Protein AF-A0A6A1XLU3-F1 (afdb_monomer)

InterPro domains:
  IPR007318 Phospholipid methyltransferase [PF04191] (96-173)

pLDDT: mean 79.13, std 12.46, range [33.28, 94.56]

Solvent-accessible surface area (backbone atoms only — not comparable to full-atom values): 9823 Å² total; per-residue (Å²): 135,82,89,57,40,60,67,51,53,52,52,49,52,52,54,32,55,57,35,47,54,55,21,50,49,19,50,56,52,40,52,54,46,52,80,76,38,98,59,80,43,51,70,82,29,70,40,52,55,36,37,54,40,46,53,57,29,56,52,50,59,65,48,52,37,76,49,70,55,62,56,53,81,83,18,83,50,54,79,65,78,53,82,85,48,73,89,77,40,64,68,60,50,51,53,50,51,50,52,51,49,49,46,45,60,58,54,43,46,55,51,48,52,59,49,43,76,26,25,64,70,22,63,96,57,52,80,53,86,77,60,64,75,63,39,61,79,36,93,53,49,64,60,54,49,52,52,52,52,46,53,48,47,23,50,61,57,15,15,47,59,48,52,71,48,42,61,56,56,52,55,64,74,73,111

Radius of gyration: 18.84 Å; Cα contacts (8 Å, |Δi|>4): 160; chains: 1; bounding box: 48×30×50 Å

Structure (mmCIF, N/CA/C/O backbone):
data_AF-A0A6A1XLU3-F1
#
_entry.id   AF-A0A6A1XLU3-F1
#
loop_
_atom_site.group_PDB
_atom_site.id
_atom_site.type_symbol
_atom_site.label_atom_id
_atom_site.label_alt_id
_atom_site.label_comp_id
_atom_site.label_asym_id
_atom_site.label_entity_id
_atom_site.label_seq_id
_atom_site.pdbx_PDB_ins_code
_atom_site.Cartn_x
_atom_site.Cartn_y
_atom_site.Cartn_z
_atom_site.occupancy
_atom_site.B_iso_or_equiv
_atom_site.auth_seq_id
_atom_site.auth_comp_id
_atom_site.auth_asym_id
_atom_site.auth_atom_id
_atom_site.pdbx_PDB_model_num
ATOM 1 N N . MET A 1 1 ? -3.227 9.155 29.578 1.00 33.28 1 MET A N 1
ATOM 2 C CA . MET A 1 1 ? -3.894 8.800 28.304 1.00 33.28 1 MET A CA 1
ATOM 3 C C . MET A 1 1 ? -3.716 9.959 27.344 1.00 33.28 1 MET A C 1
ATOM 5 O O . MET A 1 1 ? -4.356 10.982 27.543 1.00 33.28 1 MET A O 1
ATOM 9 N N . ILE A 1 2 ? -2.804 9.865 26.376 1.00 35.34 2 ILE A N 1
ATOM 10 C CA . ILE A 1 2 ? -2.606 10.977 25.444 1.00 35.34 2 ILE A CA 1
ATOM 11 C C . ILE A 1 2 ? -3.577 10.820 24.267 1.00 35.34 2 ILE A C 1
ATOM 13 O O . ILE A 1 2 ? -3.640 9.770 23.627 1.00 35.34 2 ILE A O 1
ATOM 17 N N . TYR A 1 3 ? -4.359 11.872 24.031 1.00 45.34 3 TYR A N 1
ATOM 18 C CA . TYR A 1 3 ? -5.410 12.037 23.021 1.00 45.34 3 TYR A CA 1
ATOM 19 C C . TYR A 1 3 ? -4.852 12.123 21.580 1.00 45.34 3 TYR A C 1
ATOM 21 O O . TYR A 1 3 ? -5.112 13.065 20.839 1.00 45.34 3 TYR A O 1
ATOM 29 N N . PHE A 1 4 ? -4.040 11.155 21.158 1.00 54.12 4 PHE A N 1
ATOM 30 C CA . PHE A 1 4 ? -3.212 11.266 19.947 1.00 54.12 4 PHE A CA 1
ATOM 31 C C . PHE A 1 4 ? -3.888 10.910 18.605 1.00 54.12 4 PHE A C 1
ATOM 33 O O . PHE A 1 4 ? -3.191 10.709 17.612 1.00 54.12 4 PHE A O 1
ATOM 40 N N . SER A 1 5 ? -5.214 10.810 18.503 1.00 72.69 5 SER A N 1
ATOM 41 C CA . SER A 1 5 ? -5.804 10.036 17.396 1.00 72.69 5 SER A CA 1
ATOM 42 C C . SER A 1 5 ? -5.813 10.699 16.012 1.00 72.69 5 SER A C 1
ATOM 44 O O . SER A 1 5 ? -5.764 9.976 15.022 1.00 72.69 5 SER A O 1
ATOM 46 N N . TRP A 1 6 ? -5.893 12.031 15.899 1.00 85.12 6 TRP A N 1
ATOM 47 C CA . TRP A 1 6 ? -5.981 12.721 14.594 1.00 85.12 6 TRP A CA 1
ATOM 48 C C . TRP A 1 6 ? -4.643 13.316 14.147 1.00 85.12 6 TRP A C 1
ATOM 50 O O . TRP A 1 6 ? -4.192 13.068 13.031 1.00 85.12 6 TRP A O 1
ATOM 60 N N . ALA A 1 7 ? -3.957 14.029 15.047 1.00 89.06 7 ALA A N 1
ATOM 61 C CA . ALA A 1 7 ? -2.664 14.647 14.754 1.00 89.06 7 ALA A CA 1
ATOM 62 C C . ALA A 1 7 ? -1.615 13.613 14.314 1.00 89.06 7 ALA A C 1
ATOM 64 O O . ALA A 1 7 ? -0.916 13.829 13.330 1.00 89.06 7 ALA A O 1
ATOM 65 N N . THR A 1 8 ? -1.560 12.452 14.976 1.00 88.44 8 THR A N 1
ATOM 66 C CA . THR A 1 8 ? -0.633 11.368 14.607 1.00 88.44 8 THR A CA 1
ATOM 67 C C . THR A 1 8 ? -0.911 10.834 13.206 1.00 88.44 8 THR A C 1
ATOM 69 O O . THR A 1 8 ? 0.021 10.615 12.442 1.00 88.44 8 THR A O 1
ATOM 72 N N . GLN A 1 9 ? -2.184 10.664 12.840 1.00 90.69 9 GLN A N 1
ATOM 73 C CA . GLN A 1 9 ? -2.571 10.176 11.513 1.00 90.69 9 GLN A CA 1
ATOM 74 C C . GLN A 1 9 ? -2.146 11.165 10.421 1.00 90.69 9 GLN A C 1
ATOM 76 O O . GLN A 1 9 ? -1.584 10.758 9.409 1.00 90.69 9 GLN A O 1
ATOM 81 N N . ILE A 1 10 ? -2.339 12.467 10.659 1.00 92.00 10 ILE A N 1
ATOM 82 C CA . ILE A 1 10 ? -1.883 13.521 9.744 1.00 92.00 10 ILE A CA 1
ATOM 83 C C . ILE A 1 10 ? -0.358 13.518 9.624 1.00 92.00 10 ILE A C 1
ATOM 85 O O . ILE A 1 10 ? 0.161 13.547 8.512 1.00 92.00 10 ILE A O 1
ATOM 89 N N . ILE A 1 11 ? 0.366 13.458 10.745 1.00 92.06 11 ILE A N 1
ATOM 90 C CA . ILE A 1 11 ? 1.835 13.435 10.744 1.00 92.06 11 ILE A CA 1
ATOM 91 C C . ILE A 1 11 ? 2.345 12.234 9.942 1.00 92.06 11 ILE A C 1
ATOM 93 O O . ILE A 1 11 ? 3.219 12.398 9.094 1.00 92.06 11 ILE A O 1
ATOM 97 N N . LEU A 1 12 ? 1.775 11.044 10.145 1.00 91.62 12 LEU A N 1
ATOM 98 C CA . LEU A 1 12 ? 2.155 9.847 9.393 1.00 91.62 12 LEU A CA 1
ATOM 99 C C . LEU A 1 12 ? 1.817 9.962 7.905 1.00 91.62 12 LEU A C 1
ATOM 101 O O . LEU A 1 12 ? 2.639 9.579 7.076 1.00 91.62 12 LEU A O 1
ATOM 105 N N . ALA A 1 13 ? 0.670 10.547 7.553 1.00 91.38 13 ALA A N 1
ATOM 106 C CA . ALA A 1 13 ? 0.326 10.818 6.161 1.00 91.38 13 ALA A CA 1
ATOM 107 C C . ALA A 1 13 ? 1.333 11.785 5.509 1.00 91.38 13 ALA A C 1
ATOM 109 O O . ALA A 1 13 ? 1.809 11.509 4.408 1.00 91.38 13 ALA A O 1
ATOM 110 N N . ILE A 1 14 ? 1.736 12.857 6.203 1.00 91.62 14 ILE A N 1
ATOM 111 C CA . ILE A 1 14 ? 2.767 13.798 5.731 1.00 91.62 14 ILE A CA 1
ATOM 112 C C . ILE A 1 14 ? 4.112 13.086 5.561 1.00 91.62 14 ILE A C 1
ATOM 114 O O . ILE A 1 14 ? 4.743 13.225 4.517 1.00 91.62 14 ILE A O 1
ATOM 118 N N . ILE A 1 15 ? 4.541 12.289 6.544 1.00 90.50 15 ILE A N 1
ATOM 119 C CA . ILE A 1 15 ? 5.786 11.512 6.450 1.00 90.50 15 ILE A CA 1
ATOM 120 C C . ILE A 1 15 ? 5.722 10.556 5.253 1.00 90.50 15 ILE A C 1
ATOM 122 O O . ILE A 1 15 ? 6.682 10.477 4.488 1.00 90.50 15 ILE A O 1
ATOM 126 N N . SER A 1 16 ? 4.591 9.876 5.040 1.00 89.69 16 SER A N 1
ATOM 12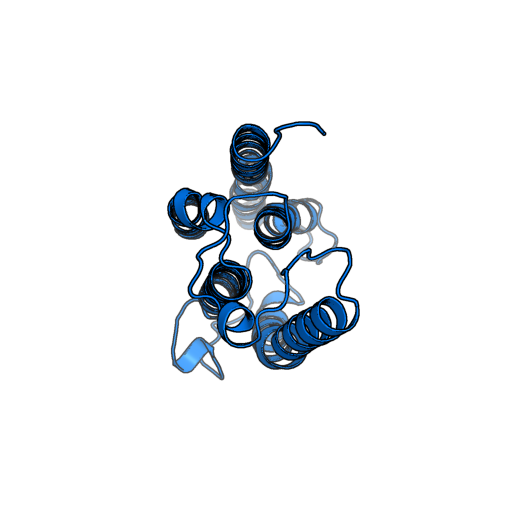7 C CA . SER A 1 16 ? 4.402 8.996 3.881 1.00 89.69 16 SER A CA 1
ATOM 128 C C . SER A 1 16 ? 4.504 9.760 2.559 1.00 89.69 16 SER A C 1
ATOM 130 O O . SER A 1 16 ? 5.123 9.277 1.617 1.00 89.69 16 SER A O 1
ATOM 132 N N . PHE A 1 17 ? 3.982 10.987 2.505 1.00 88.38 17 PHE A N 1
ATOM 133 C CA . PHE A 1 17 ? 4.082 11.840 1.328 1.00 88.38 17 PHE A CA 1
ATOM 134 C C . PHE A 1 17 ? 5.526 12.292 1.078 1.00 88.38 17 PHE A C 1
ATOM 136 O O . PHE A 1 17 ? 5.986 12.281 -0.059 1.00 88.38 17 PHE A O 1
ATOM 143 N N . LEU A 1 18 ? 6.286 12.627 2.125 1.00 89.50 18 LEU A N 1
ATOM 144 C CA . LEU A 1 18 ? 7.695 13.017 1.993 1.00 89.50 18 LEU A CA 1
ATOM 145 C C . LEU A 1 18 ? 8.565 11.893 1.409 1.00 89.50 18 LEU A C 1
ATOM 147 O O . LEU A 1 18 ? 9.527 12.179 0.695 1.00 89.50 18 LEU A O 1
ATOM 151 N N . TRP A 1 19 ? 8.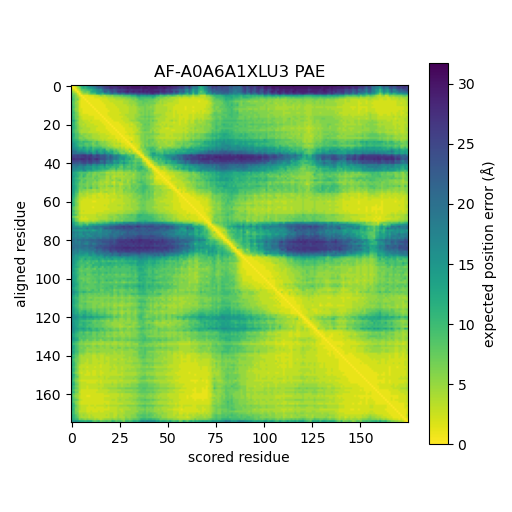203 10.625 1.631 1.00 87.62 19 TRP A N 1
ATOM 152 C CA . TRP A 1 19 ? 8.876 9.475 1.018 1.00 87.62 19 TRP A CA 1
ATOM 153 C C . TRP A 1 19 ? 8.701 9.380 -0.509 1.00 87.62 19 TRP A C 1
ATOM 155 O O . TRP A 1 19 ? 9.491 8.689 -1.160 1.00 87.62 19 TRP A O 1
ATOM 165 N N . LEU A 1 20 ? 7.768 10.131 -1.115 1.00 85.12 20 LEU A N 1
ATOM 166 C CA . LEU A 1 20 ? 7.694 10.275 -2.575 1.00 85.12 20 LEU A CA 1
ATOM 167 C C . LEU A 1 20 ? 8.903 11.012 -3.157 1.00 85.12 20 LEU A C 1
ATOM 169 O O . LEU A 1 20 ? 9.266 10.766 -4.304 1.00 85.12 20 LEU A O 1
ATOM 173 N N . ILE A 1 21 ? 9.546 11.898 -2.390 1.00 86.69 21 ILE A N 1
ATOM 174 C CA . ILE A 1 21 ? 10.695 12.683 -2.861 1.00 86.69 21 ILE A CA 1
ATOM 175 C C . ILE A 1 21 ? 11.869 11.765 -3.245 1.00 86.69 21 ILE A C 1
ATOM 177 O O . ILE A 1 21 ? 12.282 11.801 -4.410 1.00 86.69 21 ILE A O 1
ATOM 181 N N . PRO A 1 22 ? 12.414 10.919 -2.343 1.00 85.12 22 PRO A N 1
ATOM 182 C CA . PRO A 1 22 ? 13.496 10.009 -2.707 1.00 85.12 22 PRO A CA 1
ATOM 183 C C . PRO A 1 22 ? 13.069 8.996 -3.776 1.00 85.12 22 PRO A C 1
ATOM 185 O O . PRO A 1 22 ? 13.868 8.715 -4.668 1.00 85.12 22 PRO A O 1
ATOM 188 N N . TYR A 1 23 ? 11.814 8.531 -3.755 1.00 84.38 23 TYR A N 1
ATOM 189 C CA . TYR A 1 23 ? 11.261 7.633 -4.773 1.00 84.38 23 TYR A CA 1
ATOM 190 C C . TYR A 1 23 ? 11.288 8.263 -6.178 1.00 84.38 23 TYR A C 1
ATOM 192 O O . TYR A 1 23 ? 11.844 7.694 -7.121 1.00 84.38 23 TYR A O 1
ATOM 200 N N . TYR A 1 24 ? 10.762 9.482 -6.317 1.00 84.88 24 TYR A N 1
ATOM 201 C CA . TYR A 1 24 ? 10.710 10.196 -7.592 1.00 84.88 24 TYR A CA 1
ATOM 202 C C . TYR A 1 24 ? 12.107 10.575 -8.095 1.00 84.88 24 TYR A C 1
ATOM 204 O O . TYR A 1 24 ? 12.404 10.441 -9.286 1.00 84.88 24 TYR A O 1
ATOM 212 N N . ILE A 1 25 ? 12.995 11.010 -7.192 1.00 84.50 25 ILE A N 1
ATOM 213 C CA . ILE A 1 25 ? 14.398 11.282 -7.527 1.00 84.50 25 ILE A CA 1
ATOM 214 C C . ILE A 1 25 ? 15.069 10.007 -8.044 1.00 84.50 25 ILE A C 1
ATOM 216 O O . ILE A 1 25 ? 15.723 10.052 -9.089 1.00 84.50 25 ILE A O 1
ATOM 220 N N . ALA A 1 26 ? 14.887 8.875 -7.358 1.00 82.00 26 ALA A N 1
ATOM 221 C CA . ALA A 1 26 ? 15.453 7.593 -7.759 1.00 82.00 26 ALA A CA 1
ATOM 222 C C . ALA A 1 26 ? 14.982 7.182 -9.157 1.00 82.00 26 ALA A C 1
ATOM 224 O O . ALA A 1 26 ? 15.812 6.852 -10.006 1.00 82.00 26 ALA A O 1
ATOM 225 N N . PHE A 1 27 ? 13.679 7.293 -9.427 1.00 80.31 27 PHE A N 1
ATOM 226 C CA . PHE A 1 27 ? 13.104 6.968 -10.728 1.00 80.31 27 PHE A CA 1
ATOM 227 C C . PHE A 1 27 ? 13.626 7.891 -11.839 1.00 80.31 27 PHE A C 1
ATOM 229 O O . PHE A 1 27 ? 14.154 7.424 -12.849 1.00 80.31 27 PHE A O 1
ATOM 236 N N . LYS A 1 28 ? 13.551 9.215 -11.652 1.00 83.00 28 LYS A N 1
ATOM 237 C CA . LYS A 1 28 ? 13.917 10.196 -12.687 1.00 83.00 28 LYS A CA 1
ATOM 238 C C . LYS A 1 28 ? 15.416 10.218 -12.977 1.00 83.00 28 LYS A C 1
ATOM 240 O O . LYS A 1 28 ? 15.820 10.265 -14.140 1.00 83.00 28 LYS A O 1
ATOM 245 N N . VAL A 1 29 ? 16.248 10.205 -11.934 1.00 80.19 29 VAL A N 1
ATOM 246 C CA . VAL A 1 29 ? 17.710 10.226 -12.080 1.00 80.19 29 VAL A CA 1
ATOM 247 C C . VAL A 1 29 ? 18.221 8.866 -12.542 1.00 80.19 29 VAL A C 1
ATOM 249 O O . VAL A 1 29 ? 19.075 8.827 -13.428 1.00 80.19 29 VAL A O 1
ATOM 252 N N . GLY A 1 30 ? 17.678 7.772 -12.001 1.00 74.56 30 GLY A N 1
ATOM 253 C CA . GLY A 1 30 ? 18.007 6.412 -12.421 1.00 74.56 30 GLY A CA 1
ATOM 254 C C . GLY A 1 30 ? 17.729 6.193 -13.908 1.00 74.56 30 GLY A C 1
ATOM 255 O O . GLY A 1 30 ? 18.627 5.781 -14.637 1.00 74.56 30 GLY A O 1
ATOM 256 N N . ASN A 1 31 ? 16.542 6.582 -14.383 1.00 74.19 31 ASN A N 1
ATOM 257 C CA . ASN A 1 31 ? 16.149 6.458 -15.790 1.00 74.19 31 ASN A CA 1
ATOM 258 C C . ASN A 1 31 ? 17.022 7.330 -16.726 1.00 74.19 31 ASN A C 1
ATOM 260 O O . ASN A 1 31 ? 17.541 6.856 -17.735 1.00 74.19 31 ASN A O 1
ATOM 264 N N . ARG A 1 32 ? 17.301 8.595 -16.364 1.00 75.88 32 ARG A N 1
ATOM 265 C CA . ARG A 1 32 ? 18.202 9.459 -17.161 1.00 75.88 32 ARG A CA 1
ATOM 266 C C . ARG A 1 32 ? 19.637 8.935 -17.229 1.00 75.88 32 ARG A C 1
ATOM 268 O O . ARG A 1 32 ? 20.268 9.004 -18.284 1.00 75.88 32 ARG A O 1
ATOM 275 N N . LYS A 1 33 ? 20.183 8.455 -16.108 1.00 69.69 33 LYS A N 1
ATOM 276 C CA . LYS A 1 33 ? 21.541 7.892 -16.079 1.00 69.69 33 LYS A CA 1
ATOM 277 C C . LYS A 1 33 ? 21.630 6.584 -16.853 1.00 69.69 33 LYS A C 1
ATOM 279 O O . LYS A 1 33 ? 22.635 6.382 -17.519 1.00 69.69 33 LYS A O 1
ATOM 284 N N . TYR A 1 34 ? 20.583 5.763 -16.824 1.00 66.06 34 TYR A N 1
ATOM 285 C CA . TYR A 1 34 ? 20.492 4.569 -17.660 1.00 66.06 34 TYR A CA 1
ATOM 286 C C . TYR A 1 34 ? 20.540 4.905 -19.157 1.00 66.06 34 TYR A C 1
ATOM 288 O O . TYR A 1 34 ? 21.326 4.320 -19.893 1.00 66.06 34 TYR A O 1
ATOM 296 N N . MET A 1 35 ? 19.757 5.891 -19.608 1.00 62.47 35 MET A N 1
ATOM 297 C CA . MET A 1 35 ? 19.727 6.286 -21.025 1.00 62.47 35 MET A CA 1
ATOM 298 C C . MET A 1 35 ? 21.038 6.918 -21.521 1.00 62.47 35 MET A C 1
ATOM 300 O O . MET A 1 35 ? 21.270 6.974 -22.723 1.00 62.47 35 MET A O 1
ATOM 304 N N . SER A 1 36 ? 21.885 7.424 -20.619 1.00 63.72 36 SER A N 1
ATOM 305 C CA . SER A 1 36 ? 23.103 8.169 -20.978 1.00 63.72 36 SER A CA 1
ATOM 306 C C . SER A 1 36 ? 24.406 7.410 -20.740 1.00 63.72 36 SER A C 1
ATOM 308 O O . SER A 1 36 ? 25.431 7.782 -21.310 1.00 63.72 36 SER A O 1
ATOM 310 N N . LYS A 1 37 ? 24.406 6.373 -19.896 1.00 56.19 37 LYS A N 1
ATOM 311 C CA . LYS A 1 37 ? 25.587 5.567 -19.570 1.00 56.19 37 LYS A CA 1
ATOM 312 C C . LYS A 1 37 ? 25.177 4.108 -19.394 1.00 56.19 37 LYS A C 1
ATOM 314 O O . LYS A 1 37 ? 24.150 3.828 -18.785 1.00 56.19 37 LYS A O 1
ATOM 319 N N . THR A 1 38 ? 26.027 3.188 -19.846 1.00 56.69 38 THR A N 1
ATOM 320 C CA . THR A 1 38 ? 26.010 1.756 -19.503 1.00 56.69 38 THR A CA 1
ATOM 321 C C . THR A 1 38 ? 26.251 1.576 -18.000 1.00 56.69 38 THR A C 1
ATOM 323 O O . THR A 1 38 ? 27.332 1.196 -17.558 1.00 56.69 38 THR A O 1
ATOM 326 N N . LEU A 1 39 ? 25.268 1.946 -17.180 1.00 57.97 39 LEU A N 1
ATOM 327 C CA . LEU A 1 39 ? 25.316 1.758 -15.737 1.00 57.97 39 LEU A CA 1
ATOM 328 C C . LEU A 1 39 ? 24.960 0.312 -15.388 1.00 57.97 39 LEU A C 1
ATOM 330 O O . LEU A 1 39 ? 24.120 -0.301 -16.046 1.00 57.97 39 LEU A O 1
ATOM 334 N N . ASP A 1 40 ? 25.571 -0.188 -14.314 1.00 58.00 40 ASP A N 1
ATOM 335 C CA . ASP A 1 40 ? 25.249 -1.482 -13.718 1.00 58.00 40 ASP A CA 1
ATOM 336 C C . ASP A 1 40 ? 23.746 -1.572 -13.400 1.00 58.00 40 ASP A C 1
ATOM 338 O O . ASP A 1 40 ? 23.173 -0.741 -12.684 1.00 58.00 40 ASP A O 1
ATOM 342 N N . LEU A 1 41 ? 23.116 -2.579 -14.000 1.00 58.19 41 LEU A N 1
ATOM 343 C CA . LEU A 1 41 ? 21.689 -2.879 -13.931 1.00 58.19 41 LEU A CA 1
ATOM 344 C C . LEU A 1 41 ? 21.338 -3.761 -12.729 1.00 58.19 41 LEU A C 1
ATOM 346 O O . LEU A 1 41 ? 20.165 -4.093 -12.541 1.00 58.19 41 LEU A O 1
ATOM 350 N N . SER A 1 42 ? 22.337 -4.116 -11.914 1.00 62.25 42 SER A N 1
ATOM 351 C CA . SER A 1 42 ? 22.149 -4.954 -10.741 1.00 62.25 42 SER A CA 1
ATOM 352 C C . SER A 1 42 ? 21.140 -4.359 -9.755 1.00 62.25 42 SER A C 1
ATOM 354 O O . SER A 1 42 ? 21.028 -3.144 -9.554 1.00 62.25 42 SER A O 1
ATOM 356 N N . CYS A 1 43 ? 20.428 -5.248 -9.062 1.00 62.19 43 CYS A N 1
ATOM 357 C CA . CYS A 1 43 ? 19.533 -4.891 -7.961 1.00 62.19 43 CYS A CA 1
ATOM 358 C C . CYS A 1 43 ? 20.234 -4.111 -6.833 1.00 62.19 43 CYS A C 1
ATOM 360 O O . CYS A 1 43 ? 19.565 -3.439 -6.052 1.00 62.19 43 CYS A O 1
ATOM 362 N N . ASN A 1 44 ? 21.569 -4.172 -6.770 1.00 68.12 44 ASN A N 1
ATOM 363 C CA . ASN A 1 44 ? 22.396 -3.507 -5.765 1.00 68.12 44 ASN A CA 1
ATOM 364 C C . ASN A 1 44 ? 22.774 -2.066 -6.148 1.00 68.12 44 ASN A C 1
ATOM 366 O O . ASN A 1 44 ? 23.440 -1.373 -5.377 1.00 68.12 44 ASN A O 1
ATOM 370 N N . ASN A 1 45 ? 22.352 -1.587 -7.321 1.00 74.94 45 ASN A N 1
ATOM 371 C CA . ASN A 1 45 ? 22.533 -0.197 -7.710 1.00 74.94 45 ASN A CA 1
ATOM 372 C C . ASN A 1 45 ? 21.836 0.739 -6.702 1.00 74.94 45 ASN A C 1
ATOM 374 O O . ASN A 1 45 ? 20.680 0.536 -6.328 1.00 74.94 45 ASN A O 1
ATOM 378 N N . ARG A 1 46 ? 22.527 1.814 -6.301 1.00 76.00 46 ARG A N 1
ATOM 379 C CA . ARG A 1 46 ? 22.018 2.827 -5.361 1.00 76.00 46 ARG A CA 1
ATOM 380 C C . ARG A 1 46 ? 20.652 3.389 -5.765 1.00 76.00 46 ARG A C 1
ATOM 382 O O . ARG A 1 46 ? 19.832 3.637 -4.892 1.00 76.00 46 ARG A O 1
ATOM 389 N N . TYR A 1 47 ? 20.384 3.562 -7.060 1.00 72.69 47 TYR A N 1
ATOM 390 C CA . TYR A 1 47 ? 19.084 4.054 -7.533 1.00 72.69 47 TYR A CA 1
ATOM 391 C C . TYR A 1 47 ? 17.967 3.024 -7.350 1.00 72.69 47 TYR A C 1
ATOM 393 O O . TYR A 1 47 ? 16.863 3.394 -6.965 1.00 72.69 47 TYR A O 1
ATOM 401 N N . THR A 1 48 ? 18.261 1.739 -7.551 1.00 72.75 48 THR A N 1
ATOM 402 C CA . THR A 1 48 ? 17.324 0.643 -7.267 1.00 72.75 48 THR A CA 1
ATOM 403 C C . THR A 1 48 ? 17.038 0.549 -5.768 1.00 72.75 48 THR A C 1
ATOM 405 O O . THR A 1 48 ? 15.882 0.464 -5.364 1.00 72.75 48 THR A O 1
ATOM 408 N N . LEU A 1 49 ? 18.070 0.669 -4.927 1.00 74.81 49 LEU A N 1
ATOM 409 C CA . LEU A 1 49 ? 17.910 0.701 -3.470 1.00 74.81 49 LEU A CA 1
ATOM 410 C C . LEU A 1 49 ? 17.070 1.896 -3.002 1.00 74.81 49 LEU A C 1
ATOM 412 O O . LEU A 1 49 ? 16.204 1.742 -2.147 1.00 74.81 49 LEU A O 1
ATOM 416 N N . MET A 1 50 ? 17.281 3.077 -3.589 1.00 75.19 50 MET A N 1
ATOM 417 C CA . MET A 1 50 ? 16.456 4.251 -3.301 1.00 75.19 50 MET A CA 1
ATOM 418 C C . MET A 1 50 ? 15.022 4.099 -3.818 1.00 75.19 50 MET A C 1
ATOM 420 O O . MET A 1 50 ? 14.114 4.604 -3.176 1.00 75.19 50 MET A O 1
ATOM 424 N N . TYR A 1 51 ? 14.780 3.381 -4.919 1.00 75.00 51 TYR A N 1
ATOM 425 C CA . TYR A 1 51 ? 13.416 3.106 -5.387 1.00 75.00 51 TYR A CA 1
ATOM 426 C C . TYR A 1 51 ? 12.615 2.298 -4.357 1.00 75.00 51 TYR A C 1
ATOM 428 O O . TYR A 1 51 ? 11.430 2.564 -4.147 1.00 75.00 51 TYR A O 1
ATOM 436 N N . TYR A 1 52 ? 13.262 1.372 -3.640 1.00 74.88 52 TYR A N 1
ATOM 437 C CA . TYR A 1 52 ? 12.614 0.653 -2.541 1.00 74.88 52 TYR A CA 1
ATOM 438 C C . TYR A 1 52 ? 12.164 1.566 -1.397 1.00 74.88 52 TYR A C 1
ATOM 440 O O . TYR A 1 52 ? 11.352 1.133 -0.584 1.00 74.88 52 TYR A O 1
ATOM 448 N N . SER A 1 53 ? 12.573 2.840 -1.355 1.00 73.94 53 SER A N 1
ATOM 449 C CA . SER A 1 53 ? 12.004 3.787 -0.397 1.00 73.94 53 SER A CA 1
ATOM 450 C C . SER A 1 53 ? 10.495 3.983 -0.577 1.00 73.94 53 SER A C 1
ATOM 452 O O . SER A 1 53 ? 9.809 4.307 0.388 1.00 73.94 53 SER A O 1
ATOM 454 N N . GLY A 1 54 ? 9.959 3.738 -1.780 1.00 75.69 54 GLY A N 1
ATOM 455 C CA . GLY A 1 54 ? 8.516 3.738 -2.034 1.00 75.69 54 GLY A CA 1
ATOM 456 C C . GLY A 1 54 ? 7.755 2.710 -1.186 1.00 75.69 54 GLY A C 1
ATOM 457 O O . GLY A 1 54 ? 6.593 2.925 -0.856 1.00 75.69 54 GLY A O 1
ATOM 458 N N . PHE A 1 55 ? 8.418 1.640 -0.736 1.00 78.31 55 PHE A N 1
ATOM 459 C CA . PHE A 1 55 ? 7.830 0.663 0.183 1.00 78.31 55 PHE A CA 1
ATOM 460 C C . PHE A 1 55 ? 7.495 1.271 1.554 1.00 78.31 55 PHE A C 1
ATOM 462 O O . PHE A 1 55 ? 6.480 0.916 2.153 1.00 78.31 55 PHE A O 1
ATOM 469 N N . PHE A 1 56 ? 8.293 2.235 2.034 1.00 78.25 56 PHE A N 1
ATOM 470 C CA . PHE A 1 56 ? 8.025 2.913 3.307 1.00 78.25 56 PHE A CA 1
ATOM 471 C C . PHE A 1 56 ? 6.745 3.741 3.278 1.00 78.25 56 PHE A C 1
ATOM 473 O O . PHE A 1 56 ? 6.143 3.932 4.330 1.00 78.25 56 PHE A O 1
ATOM 480 N N . ILE A 1 57 ? 6.303 4.186 2.095 1.00 85.62 57 ILE A N 1
ATOM 481 C CA . ILE A 1 57 ? 4.995 4.821 1.937 1.00 85.62 57 ILE A CA 1
ATOM 482 C C . ILE A 1 57 ? 3.935 3.819 2.401 1.00 85.62 57 ILE A C 1
ATOM 484 O O . ILE A 1 57 ? 3.283 4.051 3.410 1.00 85.62 57 ILE A O 1
ATOM 488 N N . SER A 1 58 ? 3.846 2.667 1.735 1.00 86.94 58 SER A N 1
ATOM 489 C CA . SER A 1 58 ? 2.858 1.615 2.007 1.00 86.94 58 SER A CA 1
ATOM 490 C C . SER A 1 58 ? 2.890 1.106 3.461 1.00 86.94 58 SER A C 1
ATOM 492 O O . SER A 1 58 ? 1.847 1.006 4.101 1.00 86.94 58 SER A O 1
ATOM 494 N N . ILE A 1 59 ? 4.072 0.892 4.062 1.00 86.44 59 ILE A N 1
ATOM 495 C CA . ILE A 1 59 ? 4.179 0.427 5.465 1.00 86.44 59 ILE A CA 1
ATOM 496 C C . ILE A 1 59 ? 3.442 1.346 6.449 1.00 86.44 59 ILE A C 1
ATOM 498 O O . ILE A 1 59 ? 2.753 0.862 7.350 1.00 86.44 59 ILE A O 1
ATOM 502 N N . LEU A 1 60 ? 3.585 2.667 6.307 1.00 89.62 60 LEU A N 1
ATOM 503 C CA . LEU A 1 60 ? 2.940 3.612 7.221 1.00 89.62 60 LEU A CA 1
ATOM 504 C C . LEU A 1 60 ? 1.416 3.489 7.153 1.00 89.62 60 LEU A C 1
ATOM 506 O O . LEU A 1 60 ? 0.746 3.512 8.187 1.00 89.62 60 LEU A O 1
ATOM 510 N N . TRP A 1 61 ? 0.883 3.268 5.953 1.00 91.31 61 TRP A N 1
ATOM 511 C CA . TRP A 1 61 ? -0.544 3.073 5.729 1.00 91.31 61 TRP A CA 1
ATOM 512 C C . TRP A 1 61 ? -1.049 1.724 6.246 1.00 91.31 61 TRP A C 1
ATOM 514 O O . TRP A 1 61 ? -2.201 1.655 6.671 1.00 91.31 61 TRP A O 1
ATOM 524 N N . TYR A 1 62 ? -0.209 0.688 6.326 1.00 86.75 62 TYR A N 1
ATOM 525 C CA . TYR A 1 62 ? -0.556 -0.552 7.031 1.00 86.75 62 TYR A CA 1
ATOM 526 C C . TYR A 1 62 ? -0.624 -0.370 8.552 1.00 86.75 62 TYR A C 1
ATOM 528 O O . TYR A 1 62 ? -1.423 -1.036 9.204 1.00 86.75 62 TYR A O 1
ATOM 536 N N . ILE A 1 63 ? 0.170 0.534 9.132 1.00 86.00 63 ILE A N 1
ATOM 537 C CA . ILE A 1 63 ? 0.203 0.772 10.587 1.00 86.00 63 ILE A CA 1
ATOM 538 C C . ILE A 1 63 ? -0.950 1.678 11.034 1.00 86.00 63 ILE A C 1
ATOM 540 O O . ILE A 1 63 ? -1.566 1.446 12.076 1.00 86.00 63 ILE A O 1
ATOM 544 N N . MET A 1 64 ? -1.262 2.712 10.253 1.00 89.06 64 MET A N 1
ATOM 545 C CA . MET A 1 64 ? -2.254 3.739 10.589 1.00 89.06 64 MET A CA 1
ATOM 546 C C . MET A 1 64 ? -3.614 3.193 11.075 1.00 89.06 64 MET A C 1
ATOM 548 O O . MET A 1 64 ? -4.089 3.688 12.104 1.00 89.06 64 MET A O 1
ATOM 552 N N . PRO A 1 65 ? -4.220 2.157 10.453 1.00 87.38 65 PRO A N 1
ATOM 553 C CA . PRO A 1 65 ? -5.477 1.565 10.902 1.00 87.38 65 PRO A CA 1
ATOM 554 C C . PRO A 1 65 ? -5.441 1.006 12.329 1.00 87.38 65 PRO A C 1
ATOM 556 O O . PRO A 1 65 ? -6.482 0.912 12.975 1.00 87.38 65 PRO A O 1
ATOM 559 N N . PHE A 1 66 ? -4.271 0.642 12.850 1.00 81.56 66 PHE A N 1
ATOM 560 C CA . PHE A 1 66 ? -4.110 0.008 14.162 1.00 81.56 66 PHE A CA 1
ATOM 561 C C . PHE A 1 66 ? -3.973 1.024 15.296 1.00 81.56 66 PHE A C 1
ATOM 563 O O . PHE A 1 66 ? -4.232 0.703 16.454 1.00 81.56 66 PHE A O 1
ATOM 570 N N . LEU A 1 67 ? -3.614 2.266 14.971 1.00 83.25 67 LEU A N 1
ATOM 571 C CA . LEU A 1 67 ? -3.456 3.329 15.957 1.00 83.25 67 LEU A CA 1
ATOM 572 C C . LEU A 1 67 ? -4.791 3.682 16.610 1.00 83.25 67 LEU A C 1
ATOM 574 O O . LEU A 1 67 ? -5.860 3.502 16.023 1.00 83.25 67 LEU A O 1
ATOM 578 N N . ASN A 1 68 ? -4.727 4.224 17.826 1.00 79.12 68 ASN A N 1
ATOM 579 C CA . ASN A 1 68 ? -5.917 4.643 18.555 1.00 79.12 68 ASN A CA 1
ATOM 580 C C . ASN A 1 68 ? -6.687 5.710 17.760 1.00 79.12 68 ASN A C 1
ATOM 582 O O . ASN A 1 68 ? -6.158 6.786 17.485 1.00 79.12 68 ASN A O 1
ATOM 586 N N . GLN A 1 69 ? -7.925 5.399 17.384 1.00 82.75 69 GLN A N 1
ATOM 587 C CA . GLN A 1 69 ? -8.802 6.259 16.596 1.00 82.75 69 GLN A CA 1
ATOM 588 C C . GLN A 1 69 ? -10.264 5.823 16.753 1.00 82.75 69 GLN A C 1
ATOM 590 O O . GLN A 1 69 ? -10.511 4.669 17.121 1.00 82.75 69 GLN A O 1
ATOM 595 N N . PRO A 1 70 ? -11.235 6.709 16.468 1.00 83.38 70 PRO A N 1
ATOM 596 C CA . PRO A 1 70 ? -12.646 6.357 16.425 1.00 83.38 70 PRO A CA 1
ATOM 597 C C . PRO A 1 70 ? -12.885 5.173 15.489 1.00 83.38 70 PRO A C 1
ATOM 599 O O . PRO A 1 70 ? -12.317 5.112 14.395 1.00 83.38 70 PRO A O 1
ATOM 602 N N . ARG A 1 71 ? -13.713 4.226 15.943 1.00 82.62 71 ARG A N 1
ATOM 603 C CA . ARG A 1 71 ? -14.062 3.017 15.195 1.00 82.62 71 ARG A CA 1
ATOM 604 C C . ARG A 1 71 ? -15.523 3.056 14.755 1.00 82.62 71 ARG A C 1
ATOM 606 O O . ARG A 1 71 ? -16.372 3.461 15.548 1.00 82.62 71 ARG A O 1
ATOM 613 N N . PHE A 1 72 ? -15.845 2.624 13.532 1.00 76.62 72 PHE A N 1
ATOM 614 C CA . PHE A 1 72 ? -17.250 2.411 13.158 1.00 76.62 72 PHE A CA 1
ATOM 615 C C . PHE A 1 72 ? -17.873 1.350 14.073 1.00 76.62 72 PHE A C 1
ATOM 617 O O . PHE A 1 72 ? -17.271 0.304 14.312 1.00 76.62 72 PHE A O 1
ATOM 624 N N . LYS A 1 73 ? -19.106 1.589 14.532 1.00 65.75 73 LYS A N 1
ATOM 625 C CA . LYS A 1 73 ? -19.896 0.614 15.307 1.00 65.75 73 LYS A CA 1
ATOM 626 C C . LYS A 1 73 ? -20.400 -0.573 14.478 1.00 65.75 73 LYS A C 1
ATOM 628 O O . LYS A 1 73 ? -21.071 -1.420 15.033 1.00 65.75 73 LYS A O 1
ATOM 633 N N . LEU A 1 74 ? -20.114 -0.608 13.177 1.00 59.56 74 LEU A N 1
ATOM 634 C CA . LEU A 1 74 ? -20.595 -1.597 12.207 1.00 59.56 74 LEU A CA 1
ATOM 635 C C . LEU A 1 74 ? -19.399 -2.293 11.536 1.00 59.56 74 LEU A C 1
ATOM 637 O O . LEU A 1 74 ? -19.317 -2.417 10.319 1.00 59.56 74 LEU A O 1
ATOM 641 N N . ASN A 1 75 ? -18.403 -2.671 12.338 1.00 60.84 75 ASN A N 1
ATOM 642 C CA . ASN A 1 75 ? -17.331 -3.559 11.890 1.00 60.84 75 ASN A CA 1
ATOM 643 C C . ASN A 1 75 ? -17.740 -5.020 12.163 1.00 60.84 75 ASN A C 1
ATOM 645 O O . ASN A 1 75 ? -18.620 -5.269 12.984 1.00 60.84 75 ASN A O 1
ATOM 649 N N . ILE A 1 76 ? -17.111 -6.003 11.511 1.00 59.31 76 ILE A N 1
ATOM 650 C CA . ILE A 1 76 ? -17.433 -7.436 11.713 1.00 59.31 76 ILE A CA 1
ATOM 651 C C . ILE A 1 76 ? -17.400 -7.850 13.197 1.00 59.31 76 ILE A C 1
ATOM 653 O O . ILE A 1 76 ? -18.037 -8.816 13.590 1.00 59.31 76 ILE A O 1
ATOM 657 N N . PHE A 1 77 ? -16.690 -7.094 14.031 1.00 57.34 77 PHE A N 1
ATOM 658 C CA . PHE A 1 77 ? -16.478 -7.379 15.444 1.00 57.34 77 PHE A CA 1
ATOM 659 C C . PHE A 1 77 ? -17.539 -6.778 16.367 1.00 57.34 77 PHE A C 1
ATOM 661 O O . PHE A 1 77 ? -17.754 -7.290 17.461 1.00 57.34 77 PHE A O 1
ATOM 668 N N . SER A 1 78 ? -18.259 -5.758 15.901 1.00 57.12 78 SER A N 1
ATOM 669 C CA . SER A 1 78 ? -19.449 -5.221 16.561 1.00 57.12 78 SER A CA 1
ATOM 670 C C . SER A 1 78 ? -20.597 -6.228 16.618 1.00 57.12 78 SER A C 1
ATOM 672 O O . SER A 1 78 ? -21.438 -6.128 17.500 1.00 57.12 78 SER A O 1
ATOM 674 N N . LEU A 1 79 ? -20.585 -7.239 15.738 1.00 56.31 79 LEU A N 1
ATOM 675 C CA . LEU A 1 79 ? -21.496 -8.386 15.795 1.00 56.31 79 LEU A CA 1
ATOM 676 C C . LEU A 1 79 ? -21.244 -9.295 17.007 1.00 56.31 79 LEU A C 1
ATOM 678 O O . LEU A 1 79 ? -22.113 -10.089 17.345 1.00 56.31 79 LEU A O 1
ATOM 682 N N . PHE A 1 80 ? -20.071 -9.212 17.643 1.00 56.78 80 PHE A N 1
ATOM 683 C CA . PHE A 1 80 ? -19.673 -10.130 18.712 1.00 56.78 80 PHE A CA 1
ATOM 684 C C . PHE A 1 80 ? -19.700 -9.500 20.115 1.00 56.78 80 PHE A C 1
ATOM 686 O O . PHE A 1 80 ? -19.252 -10.148 21.055 1.00 56.78 80 PHE A O 1
ATOM 693 N N . ASP A 1 81 ? -20.172 -8.254 20.280 1.00 53.53 81 ASP A N 1
ATOM 694 C CA . ASP A 1 81 ? -20.138 -7.496 21.556 1.00 53.53 81 ASP A CA 1
ATOM 695 C C . ASP A 1 81 ? -18.749 -7.448 22.236 1.00 53.53 81 ASP A C 1
ATOM 697 O O . ASP A 1 81 ? -18.584 -7.104 23.409 1.00 53.53 81 ASP A O 1
ATOM 701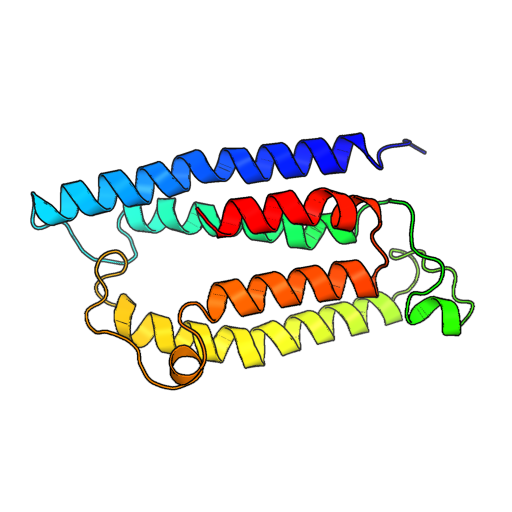 N N . ILE A 1 82 ? -17.697 -7.752 21.476 1.00 55.19 82 ILE A N 1
ATOM 702 C CA . ILE A 1 82 ? -16.321 -7.711 21.944 1.00 55.19 82 ILE A CA 1
ATOM 703 C C . ILE A 1 82 ? -15.906 -6.243 21.956 1.00 55.19 82 ILE A C 1
ATOM 705 O O . ILE A 1 82 ? -15.866 -5.590 20.910 1.00 55.19 82 ILE A O 1
ATOM 709 N N . LYS A 1 83 ? -15.520 -5.715 23.126 1.00 53.41 83 LYS A N 1
ATOM 710 C CA . LYS A 1 83 ? -14.722 -4.484 23.180 1.00 53.41 83 LYS A CA 1
ATOM 711 C C . LYS A 1 83 ? -13.470 -4.720 22.337 1.00 53.41 83 LYS A C 1
ATOM 713 O O . LYS A 1 83 ? -12.561 -5.432 22.756 1.00 53.41 83 LYS A O 1
ATOM 718 N N . VAL A 1 84 ? -13.434 -4.142 21.136 1.00 53.12 84 VAL A N 1
ATOM 719 C CA . VAL A 1 84 ? -12.283 -4.193 20.223 1.00 53.12 84 VAL A CA 1
ATOM 720 C C . VAL A 1 84 ? -11.186 -3.285 20.779 1.00 53.12 84 VAL A C 1
ATOM 722 O O . VAL A 1 84 ? -10.869 -2.231 20.231 1.00 53.12 84 VAL A O 1
ATOM 725 N N . ILE A 1 85 ? -10.625 -3.662 21.924 1.00 55.94 85 ILE A N 1
ATOM 726 C CA . ILE A 1 85 ? -9.355 -3.127 22.387 1.00 55.94 85 ILE A CA 1
ATOM 727 C C . ILE A 1 85 ? -8.309 -4.009 21.714 1.00 55.94 85 ILE A C 1
ATOM 729 O O . ILE A 1 85 ? -8.009 -5.108 22.171 1.00 55.94 85 ILE A O 1
ATOM 733 N N . LEU A 1 86 ? -7.813 -3.541 20.566 1.00 54.72 86 LEU A N 1
ATOM 734 C CA . LEU A 1 86 ? -6.877 -4.260 19.690 1.00 54.72 86 LEU A CA 1
ATOM 735 C C . LEU A 1 86 ? -5.694 -4.898 20.435 1.00 54.72 86 LEU A C 1
ATOM 737 O O . LEU A 1 86 ? -5.230 -5.960 20.046 1.00 54.72 86 LEU A O 1
ATOM 741 N N . LEU A 1 87 ? -5.210 -4.264 21.505 1.00 54.06 87 LEU A N 1
ATOM 742 C CA . LEU A 1 87 ? -4.084 -4.764 22.297 1.00 54.06 87 LEU A CA 1
ATOM 743 C C . LEU A 1 87 ? -4.449 -5.872 23.294 1.00 54.06 87 LEU A C 1
ATOM 745 O O . LEU A 1 87 ? -3.569 -6.6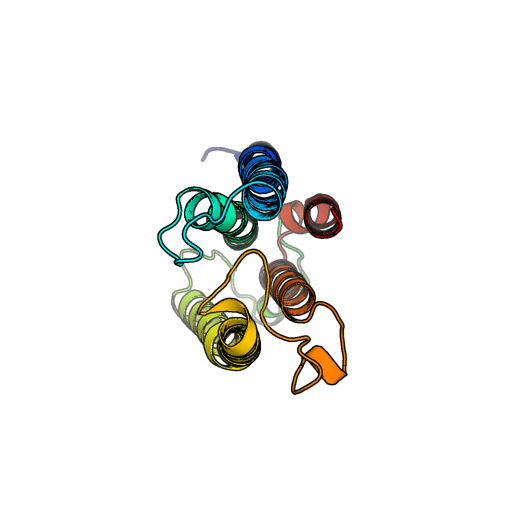27 23.689 1.00 54.06 87 LEU A O 1
ATOM 749 N N . GLU A 1 88 ? -5.713 -5.989 23.694 1.00 57.16 88 GLU A N 1
ATOM 750 C CA . GLU A 1 88 ? -6.141 -6.939 24.732 1.00 57.16 88 GLU A CA 1
ATOM 751 C C . GLU A 1 88 ? -6.681 -8.245 24.137 1.00 57.16 88 GLU A C 1
ATOM 753 O O . GLU A 1 88 ? -6.648 -9.291 24.784 1.00 57.16 88 GLU A O 1
ATOM 758 N N . ASN A 1 89 ? -7.140 -8.221 22.881 1.00 67.00 89 ASN A N 1
ATOM 759 C CA . ASN A 1 89 ? -7.708 -9.397 22.232 1.00 67.00 89 ASN A CA 1
ATOM 760 C C . ASN A 1 89 ? -6.655 -10.160 21.408 1.00 67.00 89 ASN A C 1
ATOM 762 O O . ASN A 1 89 ? -6.414 -9.884 20.234 1.00 67.00 89 ASN A O 1
ATOM 766 N N . VAL A 1 90 ? -6.025 -11.157 22.030 1.00 71.19 90 VAL A N 1
ATOM 767 C CA . VAL A 1 90 ? -4.986 -11.990 21.397 1.00 71.19 90 VAL A CA 1
ATOM 768 C C . VAL A 1 90 ? -5.510 -12.735 20.162 1.00 71.19 90 VAL A C 1
ATOM 770 O O . VAL A 1 90 ? -4.841 -12.751 19.129 1.00 71.19 90 VAL A O 1
ATOM 773 N N . LEU A 1 91 ? -6.719 -13.305 20.231 1.00 70.88 91 LEU A N 1
ATOM 774 C CA . LEU A 1 91 ? -7.327 -14.040 19.115 1.00 70.88 91 LEU A CA 1
ATOM 775 C C . LEU A 1 91 ? -7.531 -13.137 17.892 1.00 70.88 91 LEU A C 1
ATOM 777 O O . LEU A 1 91 ? -7.258 -13.540 16.762 1.00 70.88 91 LEU A O 1
ATOM 781 N N . TYR A 1 92 ? -7.949 -11.896 18.133 1.00 69.75 92 TYR A N 1
ATOM 782 C CA . TYR A 1 92 ? -8.100 -10.878 17.103 1.00 69.75 92 TYR A CA 1
ATOM 783 C C . TYR A 1 92 ? -6.795 -10.631 16.340 1.00 69.75 92 TYR A C 1
ATOM 785 O O . TYR A 1 92 ? -6.767 -10.680 15.110 1.00 69.75 92 TYR A O 1
ATOM 793 N N . ASN A 1 93 ? -5.702 -10.417 17.075 1.00 72.38 93 ASN A N 1
ATOM 794 C CA . ASN A 1 93 ? -4.391 -10.171 16.481 1.00 72.38 93 ASN A CA 1
ATOM 795 C C . ASN A 1 93 ? -3.889 -11.383 15.690 1.00 72.38 93 ASN A C 1
ATOM 797 O O . ASN A 1 93 ? -3.325 -11.206 14.612 1.00 72.38 93 ASN A O 1
ATOM 801 N N . ILE A 1 94 ? -4.148 -12.605 16.167 1.00 79.12 94 ILE A N 1
ATOM 802 C CA . ILE A 1 94 ? -3.792 -13.837 15.448 1.00 79.12 94 ILE A CA 1
ATOM 803 C C . ILE A 1 94 ? -4.531 -13.925 14.110 1.00 79.12 94 ILE A C 1
ATOM 805 O O . ILE A 1 94 ? -3.894 -14.140 13.080 1.00 79.12 94 ILE A O 1
ATOM 809 N N . ILE A 1 95 ? -5.855 -13.728 14.102 1.00 77.56 95 ILE A N 1
ATOM 810 C CA . ILE A 1 95 ? -6.660 -13.779 12.871 1.00 77.56 95 ILE A CA 1
ATOM 811 C C . ILE A 1 95 ? -6.189 -12.708 11.884 1.00 77.56 95 ILE A C 1
ATOM 813 O O . ILE A 1 95 ? -6.030 -12.977 10.696 1.00 77.56 95 ILE A O 1
ATOM 817 N N . LEU A 1 96 ? -5.919 -11.501 12.376 1.00 76.69 96 LEU A N 1
ATOM 818 C CA . LEU A 1 96 ? -5.462 -10.389 11.555 1.00 76.69 96 LEU A CA 1
ATOM 819 C C . LEU A 1 96 ? -4.089 -10.652 10.923 1.00 76.69 96 LEU A C 1
ATOM 821 O O . LEU A 1 96 ? -3.926 -10.470 9.716 1.00 76.69 96 LEU A O 1
ATOM 825 N N . ILE A 1 97 ? -3.127 -11.147 11.706 1.00 80.94 97 ILE A N 1
ATOM 826 C CA . ILE A 1 97 ? -1.805 -11.556 11.211 1.00 80.94 97 ILE A CA 1
ATOM 827 C C . ILE A 1 97 ? -1.940 -12.692 10.191 1.00 80.94 97 ILE A C 1
ATOM 829 O O . ILE A 1 97 ? -1.280 -12.657 9.153 1.00 80.94 97 ILE A O 1
ATOM 833 N N . ALA A 1 98 ? -2.817 -13.668 10.437 1.00 84.38 98 ALA A N 1
ATOM 834 C CA . ALA A 1 98 ? -3.064 -14.766 9.507 1.00 84.38 98 ALA A CA 1
ATOM 835 C C . ALA A 1 98 ? -3.645 -14.272 8.171 1.00 84.38 98 ALA A C 1
ATOM 837 O O . ALA A 1 98 ? -3.196 -14.713 7.114 1.00 84.38 98 ALA A O 1
ATOM 838 N N . LEU A 1 99 ? -4.585 -13.320 8.198 1.00 82.31 99 LEU A N 1
ATOM 839 C CA . LEU A 1 99 ? -5.151 -12.707 6.991 1.00 82.31 99 LEU A CA 1
ATOM 840 C C . LEU A 1 99 ? -4.100 -11.912 6.202 1.00 82.31 99 LEU A C 1
ATOM 842 O O . LEU A 1 99 ? -4.021 -12.063 4.982 1.00 82.31 99 LEU A O 1
ATOM 846 N N . ILE A 1 100 ? -3.258 -11.123 6.885 1.00 81.12 100 ILE A N 1
ATOM 847 C CA . ILE A 1 100 ? -2.118 -10.423 6.265 1.00 81.12 100 ILE A CA 1
ATOM 848 C C . ILE A 1 100 ? -1.174 -11.437 5.611 1.00 81.12 100 ILE A C 1
ATOM 850 O O . ILE A 1 100 ? -0.827 -11.299 4.438 1.00 81.12 100 ILE A O 1
ATOM 854 N N . GLY A 1 101 ? -0.778 -12.472 6.358 1.00 83.12 101 GLY A N 1
ATOM 855 C CA . GLY A 1 101 ? 0.132 -13.512 5.887 1.00 83.12 101 GLY A CA 1
ATOM 856 C C . GLY A 1 101 ? -0.419 -14.256 4.672 1.00 83.12 101 GLY A C 1
ATOM 857 O O . GLY A 1 101 ? 0.294 -14.438 3.686 1.00 83.12 101 GLY A O 1
ATOM 858 N N . TYR A 1 102 ? -1.705 -14.611 4.699 1.00 84.94 102 TYR A N 1
ATOM 859 C CA . TYR A 1 102 ? -2.388 -15.248 3.576 1.00 84.94 102 TYR A CA 1
ATOM 860 C C . TYR A 1 102 ? -2.413 -14.346 2.338 1.00 84.94 102 TYR A C 1
ATOM 862 O O . TYR A 1 102 ? -2.040 -14.786 1.249 1.00 84.94 102 TYR A O 1
ATOM 870 N N . PHE A 1 103 ? -2.791 -13.073 2.492 1.00 85.12 103 PHE A N 1
ATOM 871 C CA . PHE A 1 103 ? -2.814 -12.125 1.379 1.00 85.12 103 PHE A CA 1
ATOM 872 C C . PHE A 1 103 ? -1.422 -11.951 0.753 1.00 85.12 103 PHE A C 1
ATOM 874 O O . PHE A 1 103 ? -1.270 -12.066 -0.466 1.00 85.12 103 PHE A O 1
ATOM 881 N N . MET A 1 104 ? -0.392 -11.744 1.578 1.00 80.25 104 MET A N 1
ATOM 882 C CA . MET A 1 104 ? 0.987 -11.592 1.107 1.00 80.25 104 MET A CA 1
ATOM 883 C C . MET A 1 104 ? 1.508 -12.865 0.424 1.00 80.25 104 MET A C 1
ATOM 885 O O . MET A 1 104 ? 2.167 -12.776 -0.612 1.00 80.25 104 MET A O 1
ATOM 889 N N . SER A 1 105 ? 1.173 -14.045 0.950 1.00 81.56 105 SER A N 1
ATOM 890 C CA . SER A 1 105 ? 1.609 -15.330 0.394 1.00 81.56 105 SER A CA 1
ATOM 891 C C . SER A 1 105 ? 0.911 -15.680 -0.9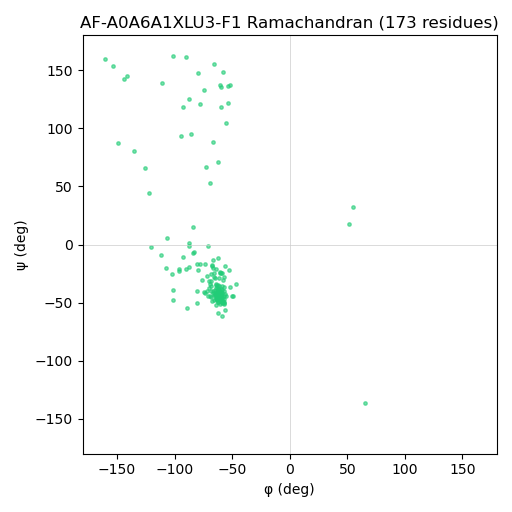22 1.00 81.56 105 SER A C 1
ATOM 893 O O . SER A 1 105 ? 1.547 -16.176 -1.847 1.00 81.56 105 SER A O 1
ATOM 895 N N . VAL A 1 106 ? -0.390 -15.414 -1.048 1.00 83.69 106 VAL A N 1
ATOM 896 C CA . VAL A 1 106 ? -1.148 -15.816 -2.242 1.00 83.69 106 VAL A CA 1
ATOM 897 C C . VAL A 1 106 ? -1.100 -14.738 -3.317 1.00 83.69 106 VAL A C 1
ATOM 899 O O . VAL A 1 106 ? -0.727 -15.008 -4.462 1.00 83.69 106 VAL A O 1
ATOM 902 N N . TRP A 1 107 ? -1.485 -13.509 -2.972 1.00 83.25 107 TRP A N 1
ATOM 903 C CA . TRP A 1 107 ? -1.531 -12.410 -3.932 1.00 83.25 107 TRP A CA 1
ATOM 904 C C . TRP A 1 107 ? -0.146 -11.810 -4.150 1.00 83.25 107 TRP A C 1
ATOM 906 O O . TRP A 1 107 ? 0.302 -11.691 -5.295 1.00 83.25 107 TRP A O 1
ATOM 916 N N . GLY A 1 108 ? 0.543 -11.484 -3.052 1.00 81.81 108 GLY A N 1
ATOM 917 C CA . GLY A 1 108 ? 1.864 -10.861 -3.083 1.00 81.81 108 GLY A CA 1
ATOM 918 C C . GLY A 1 108 ? 2.861 -11.701 -3.875 1.00 81.81 108 GLY A C 1
ATOM 919 O O . GLY A 1 108 ? 3.385 -11.233 -4.883 1.00 81.81 108 GLY A O 1
ATOM 920 N N . THR A 1 109 ? 3.049 -12.971 -3.512 1.00 83.62 109 THR A N 1
ATOM 921 C CA . THR A 1 109 ? 3.979 -13.868 -4.219 1.00 83.62 109 THR A CA 1
ATOM 922 C C . THR A 1 109 ? 3.629 -14.029 -5.696 1.00 83.62 109 THR A C 1
ATOM 924 O O . THR A 1 109 ? 4.525 -14.008 -6.538 1.00 83.62 109 THR A O 1
ATOM 927 N N . LYS A 1 110 ? 2.342 -14.123 -6.056 1.00 85.62 110 LYS A N 1
ATOM 928 C CA . LYS A 1 110 ? 1.933 -14.265 -7.461 1.00 85.62 110 LYS A CA 1
ATOM 929 C C . LYS A 1 110 ? 2.324 -13.048 -8.300 1.00 85.62 110 LYS A C 1
ATOM 931 O O . LYS A 1 110 ? 2.883 -13.213 -9.382 1.00 85.62 110 LYS A O 1
ATOM 936 N N . VAL A 1 111 ? 2.057 -11.838 -7.811 1.00 85.75 111 VAL A N 1
ATOM 937 C CA . VAL A 1 111 ? 2.382 -10.598 -8.535 1.00 85.75 111 VAL A CA 1
ATOM 938 C C . VAL A 1 111 ? 3.887 -10.313 -8.507 1.00 85.75 111 VAL A C 1
ATOM 940 O O . VAL A 1 111 ? 4.460 -9.952 -9.534 1.00 85.75 111 VAL A O 1
ATOM 943 N N . VAL A 1 112 ? 4.546 -10.522 -7.364 1.00 85.19 112 VAL A N 1
ATOM 944 C CA . VAL A 1 112 ? 5.999 -10.346 -7.207 1.00 85.19 112 VAL A CA 1
ATOM 945 C C . VAL A 1 112 ? 6.762 -11.287 -8.132 1.00 85.19 112 VAL A C 1
ATOM 947 O O . VAL A 1 112 ? 7.667 -10.834 -8.825 1.00 85.19 112 VAL A O 1
ATOM 950 N N . ASN A 1 113 ? 6.370 -12.559 -8.225 1.00 85.88 113 ASN A N 1
ATOM 951 C CA . ASN A 1 113 ? 7.021 -13.510 -9.125 1.00 85.88 113 ASN A CA 1
ATOM 952 C C . ASN A 1 113 ? 6.890 -13.089 -10.594 1.00 85.88 113 ASN A C 1
ATOM 954 O O . ASN A 1 113 ? 7.872 -13.166 -11.331 1.00 85.88 113 ASN A O 1
ATOM 958 N N . CYS A 1 114 ? 5.721 -12.595 -11.020 1.00 85.75 114 CYS A N 1
ATOM 959 C CA . CYS A 1 114 ? 5.557 -12.032 -12.362 1.00 85.75 114 CYS A CA 1
ATOM 960 C C . CYS A 1 114 ? 6.504 -10.845 -12.597 1.00 85.75 114 CYS A C 1
ATOM 962 O O . CYS A 1 114 ? 7.168 -10.796 -13.630 1.00 85.75 114 CYS A O 1
ATOM 964 N N . ASN A 1 115 ? 6.608 -9.926 -11.633 1.00 86.50 115 ASN A N 1
ATOM 965 C CA . ASN A 1 115 ? 7.496 -8.769 -11.738 1.00 86.50 115 ASN A CA 1
ATOM 966 C C . ASN A 1 115 ? 8.967 -9.169 -11.794 1.00 86.50 115 ASN A C 1
ATOM 968 O O . ASN A 1 115 ? 9.673 -8.725 -12.695 1.00 86.50 115 ASN A O 1
ATOM 972 N N . LEU A 1 116 ? 9.412 -10.064 -10.910 1.00 83.31 116 LEU A N 1
ATOM 973 C CA . LEU A 1 116 ? 10.790 -10.551 -10.887 1.00 83.31 116 LEU A CA 1
ATOM 974 C C . LEU A 1 116 ? 11.194 -11.182 -12.221 1.00 83.31 116 LEU A C 1
ATOM 976 O O . LEU A 1 116 ? 12.313 -10.968 -12.674 1.00 83.31 116 LEU A O 1
ATOM 980 N N . GLN A 1 117 ? 10.293 -11.887 -12.910 1.00 84.12 117 GLN A N 1
ATOM 981 C CA . GLN A 1 117 ? 10.595 -12.428 -14.241 1.00 84.12 117 GLN A CA 1
ATOM 982 C C . GLN A 1 117 ? 10.933 -11.356 -15.290 1.00 84.12 117 GLN A C 1
ATOM 984 O O . GLN A 1 117 ? 11.565 -11.689 -16.292 1.00 84.12 117 GLN A O 1
ATOM 989 N N . ALA A 1 118 ? 10.487 -10.11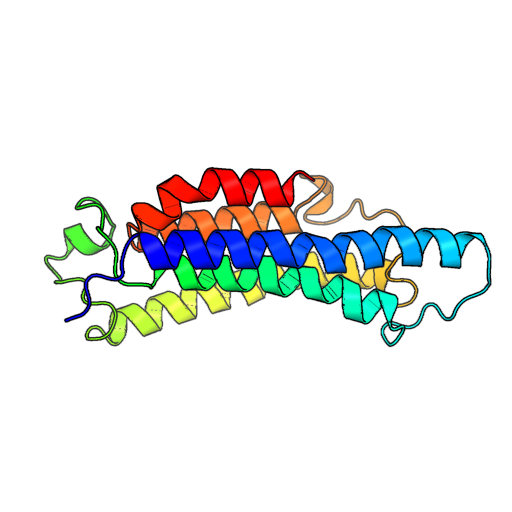1 -15.113 1.00 84.81 118 ALA A N 1
ATOM 990 C CA . ALA A 1 118 ? 10.785 -9.003 -16.019 1.00 84.81 118 ALA A CA 1
ATOM 991 C C . ALA A 1 118 ? 11.870 -8.057 -15.479 1.00 84.81 118 ALA A C 1
ATOM 993 O O . ALA A 1 118 ? 12.538 -7.397 -16.273 1.00 84.81 118 ALA A O 1
ATOM 994 N N . THR A 1 119 ? 12.054 -7.984 -14.156 1.00 81.88 119 THR A N 1
ATOM 995 C CA . THR A 1 119 ? 12.903 -6.975 -13.500 1.00 81.88 119 THR A CA 1
ATOM 996 C C . THR A 1 119 ? 14.170 -7.524 -12.849 1.00 81.88 119 THR A C 1
ATOM 998 O O . THR A 1 119 ? 15.018 -6.718 -12.471 1.00 81.88 119 THR A O 1
ATOM 1001 N N . LYS A 1 120 ? 14.342 -8.853 -12.741 1.00 76.75 120 LYS A N 1
ATOM 1002 C CA . LYS A 1 120 ? 15.476 -9.496 -12.040 1.00 76.75 120 LYS A CA 1
ATOM 1003 C C . LYS A 1 120 ? 16.841 -8.955 -12.463 1.00 76.75 120 LYS A C 1
ATOM 1005 O O . LYS A 1 120 ? 17.678 -8.699 -11.605 1.00 76.75 120 LYS A O 1
ATOM 1010 N N . ASP A 1 121 ? 17.050 -8.785 -13.765 1.00 72.88 121 ASP A N 1
ATOM 1011 C CA . ASP A 1 121 ? 18.346 -8.361 -14.302 1.00 72.88 121 ASP A CA 1
ATOM 1012 C C . ASP A 1 121 ? 18.415 -6.851 -14.548 1.00 72.88 121 ASP A C 1
ATOM 1014 O O . ASP A 1 121 ? 19.502 -6.301 -14.686 1.00 72.88 121 ASP A O 1
ATOM 1018 N N . ARG A 1 122 ? 17.256 -6.190 -14.673 1.00 74.38 122 ARG A N 1
ATOM 1019 C CA . ARG A 1 122 ? 17.121 -4.774 -15.036 1.00 74.38 122 ARG A CA 1
ATOM 1020 C C . ARG A 1 122 ? 15.878 -4.185 -14.380 1.00 74.38 122 ARG A C 1
ATOM 1022 O O . ARG A 1 122 ? 14.801 -4.156 -14.972 1.00 74.38 122 ARG A O 1
ATOM 1029 N N . PHE A 1 123 ? 16.025 -3.694 -13.154 1.00 75.00 123 PHE A N 1
ATOM 1030 C CA . PHE A 1 123 ? 14.873 -3.232 -12.379 1.00 75.00 123 PHE A CA 1
ATOM 1031 C C . PHE A 1 123 ? 14.181 -2.002 -12.992 1.00 75.00 123 PHE A C 1
ATOM 1033 O O . PHE A 1 123 ? 12.966 -1.994 -13.166 1.00 75.00 123 PHE A O 1
ATOM 1040 N N . LEU A 1 124 ? 14.955 -0.976 -13.366 1.00 74.62 124 LEU A N 1
ATOM 1041 C CA . LEU A 1 124 ? 14.425 0.278 -13.924 1.00 74.62 124 LEU A CA 1
ATOM 1042 C C . LEU A 1 124 ? 14.014 0.170 -15.403 1.00 74.62 124 LEU A C 1
ATOM 1044 O O . LEU A 1 124 ? 13.283 1.024 -15.896 1.00 74.62 124 LEU A O 1
ATOM 1048 N N . HIS A 1 125 ? 14.475 -0.869 -16.103 1.00 76.75 125 HIS A N 1
ATOM 1049 C CA . HIS A 1 125 ? 14.166 -1.129 -17.510 1.00 76.75 125 HIS A CA 1
ATOM 1050 C C . HIS A 1 125 ? 13.824 -2.604 -17.705 1.00 76.75 125 HIS A C 1
ATOM 1052 O O . HIS A 1 125 ? 14.690 -3.375 -18.129 1.00 76.75 125 HIS A O 1
ATOM 1058 N N . PRO A 1 126 ? 12.576 -2.997 -17.391 1.00 78.88 126 PRO A N 1
ATOM 1059 C CA . PRO A 1 126 ? 12.141 -4.380 -17.498 1.00 78.88 126 PRO A CA 1
ATOM 1060 C C . PRO A 1 126 ? 12.444 -4.952 -18.887 1.00 78.88 126 PRO A C 1
ATOM 1062 O O . PRO A 1 126 ? 12.229 -4.293 -19.905 1.00 78.88 126 PRO A O 1
ATOM 1065 N N . SER A 1 127 ? 12.942 -6.186 -18.938 1.00 78.19 127 SER A N 1
ATOM 1066 C CA . SER A 1 127 ? 13.405 -6.823 -20.180 1.00 78.19 127 SER A CA 1
ATOM 1067 C C . SER A 1 127 ? 12.271 -7.246 -21.117 1.00 78.19 127 SER A C 1
ATOM 1069 O O . SER A 1 127 ? 12.510 -7.513 -22.294 1.00 78.19 127 SER A O 1
ATOM 1071 N N . LYS A 1 128 ? 11.040 -7.320 -20.603 1.00 86.31 128 LYS A N 1
ATOM 1072 C CA . LYS A 1 128 ? 9.846 -7.730 -21.343 1.00 86.31 128 LYS A CA 1
ATOM 1073 C C . LYS A 1 128 ? 8.581 -7.124 -20.746 1.00 86.31 128 LYS A C 1
ATOM 1075 O O . LYS A 1 128 ? 8.507 -6.876 -19.542 1.00 86.31 128 LYS A O 1
ATOM 1080 N N . LEU A 1 129 ? 7.564 -6.958 -21.587 1.00 88.38 129 LEU A N 1
ATOM 1081 C CA . LEU A 1 129 ? 6.212 -6.640 -21.140 1.00 88.38 129 LEU A CA 1
ATOM 1082 C C . LEU A 1 129 ? 5.562 -7.888 -20.523 1.00 88.38 129 LEU A C 1
ATOM 1084 O O . LEU A 1 129 ? 5.619 -8.973 -21.101 1.00 88.38 129 LEU A O 1
ATOM 1088 N N . ILE A 1 130 ? 4.936 -7.736 -19.356 1.00 90.62 130 ILE A N 1
ATOM 1089 C CA . ILE A 1 130 ? 4.210 -8.818 -18.684 1.00 90.62 130 ILE A CA 1
ATOM 1090 C C . ILE A 1 130 ? 2.741 -8.748 -19.105 1.00 90.62 130 ILE A C 1
ATOM 1092 O O . ILE A 1 130 ? 2.064 -7.766 -18.817 1.00 90.62 130 ILE A O 1
ATOM 1096 N N . THR A 1 131 ? 2.239 -9.798 -19.751 1.00 91.56 131 THR A N 1
ATOM 1097 C CA . THR A 1 131 ? 0.828 -9.903 -20.180 1.00 91.56 131 THR A CA 1
ATOM 1098 C C . THR A 1 131 ? 0.103 -11.106 -19.581 1.00 91.56 131 THR A C 1
ATOM 1100 O O . THR A 1 131 ? -1.092 -11.283 -19.799 1.00 91.56 131 THR A O 1
ATOM 1103 N N . GLU A 1 132 ? 0.810 -11.923 -18.801 1.00 88.56 132 GLU A N 1
ATOM 1104 C CA . GLU A 1 132 ? 0.293 -13.156 -18.213 1.00 88.56 132 GLU A CA 1
ATOM 1105 C C . GLU A 1 132 ? -0.091 -12.995 -16.736 1.00 88.56 132 GLU A C 1
ATOM 1107 O O . GLU A 1 132 ? 0.314 -12.058 -16.041 1.00 88.56 132 GLU A O 1
ATOM 1112 N N . GLY A 1 133 ? -0.889 -13.936 -16.229 1.00 88.62 133 GLY A N 1
ATOM 1113 C CA . GLY A 1 133 ? -1.303 -13.944 -14.825 1.00 88.62 133 GLY A CA 1
ATOM 1114 C C . GLY A 1 133 ? -2.186 -12.736 -14.461 1.00 88.62 133 GLY A C 1
ATOM 1115 O O . GLY A 1 133 ? -3.108 -12.410 -15.211 1.00 88.62 133 GLY A O 1
ATOM 1116 N N . PRO A 1 134 ? -1.966 -12.070 -13.308 1.00 89.81 134 PRO A N 1
ATOM 1117 C CA . PRO A 1 134 ? -2.747 -10.893 -12.903 1.00 89.81 134 PRO A CA 1
ATOM 1118 C C . PRO A 1 134 ? -2.699 -9.737 -13.918 1.00 89.81 134 PRO A C 1
ATOM 1120 O O . PRO A 1 134 ? -3.694 -9.028 -14.081 1.00 89.81 134 PRO A O 1
ATOM 1123 N N . TYR A 1 135 ? -1.587 -9.603 -14.650 1.00 91.50 135 TYR A N 1
ATOM 1124 C CA . TYR A 1 135 ? -1.383 -8.568 -15.669 1.00 91.50 135 TYR A CA 1
ATOM 1125 C C . TYR A 1 135 ? -2.294 -8.726 -16.897 1.00 91.50 135 TYR A C 1
ATOM 1127 O O . TYR A 1 135 ? -2.530 -7.757 -17.612 1.00 91.50 135 TYR A O 1
ATOM 1135 N N . LYS A 1 136 ? -2.891 -9.910 -17.102 1.00 92.94 136 LYS A N 1
ATOM 1136 C CA . LYS A 1 136 ? -3.912 -10.140 -18.137 1.00 92.94 136 LYS A CA 1
ATOM 1137 C C . LYS A 1 136 ? -5.228 -9.410 -17.851 1.00 92.94 136 LYS A C 1
ATOM 1139 O O . LYS A 1 136 ? -6.008 -9.161 -18.764 1.00 92.94 136 LYS A O 1
ATOM 1144 N N . LYS A 1 137 ? -5.508 -9.117 -16.576 1.00 92.19 137 LYS A N 1
ATOM 1145 C CA . LYS A 1 137 ? -6.776 -8.517 -16.132 1.00 92.19 137 LYS A CA 1
ATOM 1146 C C . LYS A 1 137 ? -6.652 -7.025 -15.858 1.00 92.19 137 LYS A C 1
ATOM 1148 O O . LYS A 1 137 ? -7.574 -6.274 -16.150 1.00 92.19 137 LYS A O 1
ATOM 1153 N N . VAL A 1 138 ? -5.534 -6.603 -15.272 1.00 91.44 138 VAL A N 1
ATOM 1154 C CA . VAL A 1 138 ? -5.296 -5.213 -14.872 1.00 91.44 138 VAL A CA 1
ATOM 1155 C C . VAL A 1 138 ? -3.848 -4.828 -15.138 1.00 91.44 138 VAL A C 1
ATOM 1157 O O . VAL A 1 138 ? -2.947 -5.640 -14.968 1.00 91.44 138 VAL A O 1
ATOM 1160 N N . ARG A 1 139 ? -3.613 -3.567 -15.516 1.00 89.69 139 ARG A N 1
ATOM 1161 C CA . ARG A 1 139 ? -2.259 -3.073 -15.828 1.00 89.69 139 ARG A CA 1
ATOM 1162 C C . ARG A 1 139 ? -1.352 -2.982 -14.599 1.00 89.69 139 ARG A C 1
ATOM 1164 O O . ARG A 1 139 ? -0.159 -3.227 -14.708 1.00 89.69 139 ARG A O 1
ATOM 1171 N N . ASN A 1 140 ? -1.929 -2.662 -13.437 1.00 88.50 140 ASN A N 1
ATOM 1172 C CA . ASN A 1 140 ? -1.200 -2.430 -12.187 1.00 88.50 140 ASN A CA 1
ATOM 1173 C C . ASN A 1 140 ? -1.735 -3.325 -11.050 1.00 88.50 140 ASN A C 1
ATOM 1175 O O . ASN A 1 140 ? -2.311 -2.815 -10.087 1.00 88.50 140 ASN A O 1
ATOM 1179 N N . PRO A 1 141 ? -1.580 -4.660 -11.134 1.00 90.75 141 PRO A N 1
ATOM 1180 C CA . PRO A 1 141 ? -2.123 -5.586 -10.137 1.00 90.75 141 PRO A CA 1
ATOM 1181 C C . PRO A 1 141 ? -1.489 -5.412 -8.751 1.00 90.75 141 PRO A C 1
ATOM 1183 O O . PRO A 1 141 ? -2.149 -5.666 -7.747 1.00 90.75 141 PRO A O 1
ATOM 1186 N N . MET A 1 142 ? -0.230 -4.964 -8.680 1.00 87.69 142 MET A N 1
ATOM 1187 C CA . MET A 1 142 ? 0.446 -4.695 -7.407 1.00 87.69 142 MET A CA 1
ATOM 1188 C C . MET A 1 142 ? -0.193 -3.506 -6.680 1.00 87.69 142 MET A C 1
ATOM 1190 O O . MET A 1 142 ? -0.571 -3.653 -5.524 1.00 87.69 142 MET A O 1
ATOM 1194 N N . ILE A 1 143 ? -0.402 -2.383 -7.380 1.00 88.75 143 ILE A N 1
ATOM 1195 C CA . ILE A 1 143 ? -1.067 -1.190 -6.828 1.00 88.75 143 ILE A CA 1
ATOM 1196 C C . ILE A 1 143 ? -2.512 -1.519 -6.445 1.00 88.75 143 ILE A C 1
ATOM 1198 O O . ILE A 1 143 ? -2.949 -1.211 -5.344 1.00 88.75 143 ILE A O 1
ATOM 1202 N N . MET A 1 144 ? -3.248 -2.203 -7.328 1.00 90.50 144 MET A N 1
ATOM 1203 C CA . MET A 1 144 ? -4.624 -2.629 -7.058 1.00 90.50 144 MET A CA 1
ATOM 1204 C C . MET A 1 144 ? -4.711 -3.495 -5.794 1.00 90.50 144 MET A C 1
ATOM 1206 O O . MET A 1 144 ? -5.554 -3.247 -4.935 1.00 90.50 144 MET A O 1
ATOM 1210 N N . GLY A 1 145 ? -3.849 -4.507 -5.682 1.00 89.12 145 GLY A N 1
ATOM 1211 C CA . GLY A 1 145 ? -3.820 -5.385 -4.518 1.00 89.12 145 GLY A CA 1
ATOM 1212 C C . GLY A 1 145 ? -3.479 -4.637 -3.240 1.00 89.12 145 GLY A C 1
ATOM 1213 O O . GLY A 1 145 ? -4.149 -4.825 -2.231 1.00 89.12 145 GLY A O 1
ATOM 1214 N N . ASP A 1 146 ? -2.477 -3.766 -3.294 1.00 87.56 146 ASP A N 1
ATOM 1215 C CA . ASP A 1 146 ? -2.063 -2.978 -2.143 1.00 87.56 146 ASP A CA 1
ATOM 1216 C C . ASP A 1 146 ? -3.171 -2.026 -1.666 1.00 87.56 146 ASP A C 1
ATOM 1218 O O . ASP A 1 146 ? -3.505 -2.022 -0.481 1.00 87.56 146 ASP A O 1
ATOM 1222 N N . LEU A 1 147 ? -3.833 -1.309 -2.582 1.00 91.75 147 LEU A N 1
ATOM 1223 C CA . LEU A 1 147 ? -4.988 -0.471 -2.256 1.00 91.75 147 LEU A CA 1
ATOM 1224 C C . LEU A 1 147 ? -6.097 -1.295 -1.586 1.00 91.75 147 LEU A C 1
ATOM 1226 O O . LEU A 1 147 ? -6.545 -0.940 -0.494 1.00 91.75 147 LEU A O 1
ATOM 1230 N N . PHE A 1 148 ? -6.506 -2.419 -2.179 1.00 90.75 148 PHE A N 1
ATOM 1231 C CA . PHE A 1 148 ? -7.565 -3.245 -1.593 1.00 90.75 148 PHE A CA 1
ATOM 1232 C C . PHE A 1 148 ? -7.186 -3.849 -0.247 1.00 90.75 148 PHE A C 1
ATOM 1234 O O . PHE A 1 148 ? -8.047 -3.942 0.627 1.00 90.75 148 PHE A O 1
ATOM 1241 N N . CYS A 1 149 ? -5.923 -4.219 -0.050 1.00 89.25 149 CYS A N 1
ATOM 1242 C CA . CYS A 1 149 ? -5.435 -4.724 1.227 1.00 89.25 149 CYS A CA 1
ATOM 1243 C C . CYS A 1 149 ? -5.577 -3.661 2.328 1.00 89.25 149 CYS A C 1
ATOM 1245 O O . CYS A 1 149 ? -6.197 -3.910 3.363 1.00 89.25 149 CYS A O 1
ATOM 1247 N N . HIS A 1 150 ? -5.118 -2.436 2.059 1.00 90.69 150 HIS A N 1
ATOM 1248 C CA . HIS A 1 150 ? -5.272 -1.308 2.977 1.00 90.69 150 HIS A CA 1
ATOM 1249 C C . HIS A 1 150 ? -6.733 -1.001 3.290 1.00 90.69 150 HIS A C 1
ATOM 1251 O O . HIS A 1 150 ? -7.104 -0.903 4.461 1.00 90.69 150 HIS A O 1
ATOM 1257 N N . LEU A 1 151 ? -7.578 -0.885 2.260 1.00 91.75 151 LEU A N 1
ATOM 1258 C CA . LEU A 1 151 ? -9.002 -0.619 2.447 1.00 91.75 151 LEU A CA 1
ATOM 1259 C C . LEU A 1 151 ? -9.661 -1.723 3.281 1.00 91.75 151 LEU A C 1
ATOM 1261 O O . LEU A 1 151 ? -10.447 -1.426 4.178 1.00 91.75 151 LEU A O 1
ATOM 1265 N N . SER A 1 152 ? -9.293 -2.982 3.039 1.00 88.19 152 SER A N 1
ATOM 1266 C CA . SER A 1 152 ? -9.792 -4.120 3.812 1.00 88.19 152 SER A CA 1
ATOM 1267 C C . SER A 1 152 ? -9.445 -3.979 5.291 1.00 88.19 152 SER A C 1
ATOM 1269 O O . SER A 1 152 ? -10.333 -4.135 6.123 1.00 88.19 152 SER A O 1
ATOM 1271 N N . PHE A 1 153 ? -8.210 -3.602 5.646 1.00 85.31 153 PHE A N 1
ATOM 1272 C CA . PHE A 1 153 ? -7.848 -3.363 7.049 1.00 85.31 153 PHE A CA 1
ATOM 1273 C C . PHE A 1 153 ? -8.563 -2.168 7.654 1.00 85.31 153 PHE A C 1
ATOM 1275 O O . PHE A 1 153 ? -9.043 -2.256 8.783 1.00 85.31 153 PHE A O 1
ATOM 1282 N N . ILE A 1 154 ? -8.679 -1.070 6.910 1.00 88.56 154 ILE A N 1
ATOM 1283 C CA . ILE A 1 154 ? -9.400 0.120 7.361 1.00 88.56 154 ILE A CA 1
ATOM 1284 C C . ILE A 1 154 ? -10.846 -0.240 7.719 1.00 88.56 154 ILE A C 1
ATOM 1286 O O . ILE A 1 154 ? -11.314 0.131 8.794 1.00 88.56 154 ILE A O 1
ATOM 1290 N N . LEU A 1 155 ? -11.535 -0.996 6.863 1.00 86.75 155 LEU A N 1
ATOM 1291 C CA . LEU A 1 155 ? -12.917 -1.417 7.093 1.00 86.75 155 LEU A CA 1
ATOM 1292 C C . LEU A 1 155 ? -13.025 -2.466 8.207 1.00 86.75 155 LEU A C 1
ATOM 1294 O O . LEU A 1 155 ? -13.867 -2.332 9.094 1.00 86.75 155 LEU A O 1
ATOM 1298 N N . LEU A 1 156 ? -12.137 -3.463 8.215 1.00 80.50 156 LEU A N 1
ATOM 1299 C CA . LEU A 1 156 ? -12.093 -4.529 9.220 1.00 80.50 156 LEU A CA 1
ATOM 1300 C C . LEU A 1 156 ? -11.893 -3.970 10.636 1.00 80.50 156 LEU A C 1
ATOM 1302 O O . LEU A 1 156 ? -12.583 -4.367 11.573 1.00 80.50 156 LEU A O 1
ATOM 1306 N N . LEU A 1 157 ? -10.973 -3.016 10.780 1.00 79.50 157 LEU A N 1
ATOM 1307 C CA . LEU A 1 157 ? -10.660 -2.332 12.038 1.00 79.50 157 LEU A CA 1
ATOM 1308 C C . LEU A 1 157 ? -11.612 -1.163 12.314 1.00 79.50 157 LEU A C 1
ATOM 1310 O O . LEU A 1 157 ? -11.527 -0.530 13.365 1.00 79.50 157 LEU A O 1
ATOM 1314 N N . GLY A 1 158 ? -12.468 -0.821 11.354 1.00 82.44 158 GLY A N 1
ATOM 1315 C CA . GLY A 1 158 ? -13.323 0.355 11.360 1.00 82.44 158 GLY A CA 1
ATOM 1316 C C . GLY A 1 158 ? -12.579 1.681 11.549 1.00 82.44 158 GLY A C 1
ATOM 1317 O O . GLY A 1 158 ? -13.117 2.568 12.194 1.00 82.44 158 GLY A O 1
ATOM 1318 N N . ALA A 1 159 ? -11.342 1.806 11.068 1.00 87.38 159 ALA A N 1
ATOM 1319 C CA . ALA A 1 159 ? -10.439 2.937 11.286 1.00 87.38 159 ALA A CA 1
ATOM 1320 C C . ALA A 1 159 ? -10.938 4.237 10.620 1.00 87.38 159 ALA A C 1
ATOM 1322 O O . ALA A 1 159 ? -10.578 4.530 9.481 1.00 87.38 159 ALA A O 1
ATOM 1323 N N . ILE A 1 160 ? -11.757 5.027 11.325 1.00 88.50 160 ILE A N 1
ATOM 1324 C CA . ILE A 1 160 ? -12.422 6.213 10.755 1.00 88.5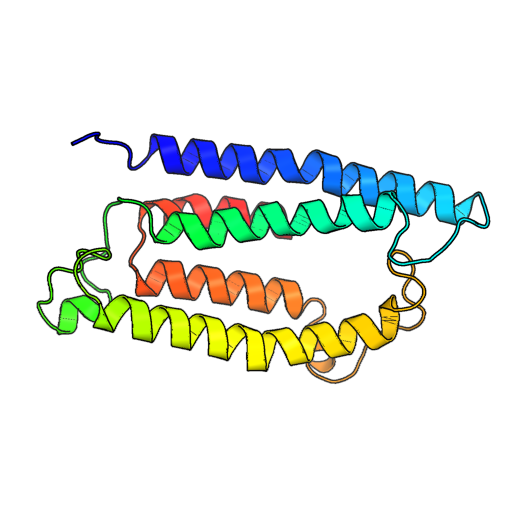0 160 ILE A CA 1
ATOM 1325 C C . ILE A 1 160 ? -11.402 7.224 10.236 1.00 88.50 160 ILE A C 1
ATOM 1327 O O . ILE A 1 160 ? -11.536 7.733 9.127 1.00 88.5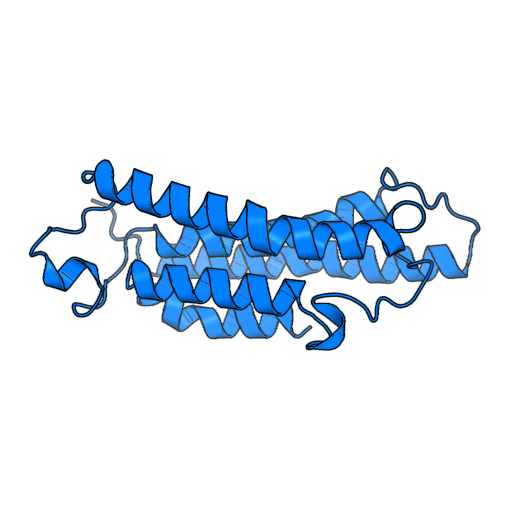0 160 ILE A O 1
ATOM 1331 N N . HIS A 1 161 ? -10.371 7.515 11.026 1.00 91.62 161 HIS A N 1
ATOM 1332 C CA . HIS A 1 161 ? -9.416 8.548 10.654 1.00 91.62 161 HIS A CA 1
ATOM 1333 C C . HIS A 1 161 ? -8.570 8.142 9.460 1.00 91.62 161 HIS A C 1
ATOM 1335 O O . HIS A 1 161 ? -8.397 8.922 8.522 1.00 91.62 161 HIS A O 1
ATOM 1341 N N . THR A 1 162 ? -8.088 6.903 9.469 1.00 93.00 162 THR A N 1
ATOM 1342 C CA . THR A 1 162 ? -7.348 6.361 8.336 1.00 93.00 162 THR A CA 1
ATOM 1343 C C . THR A 1 162 ? -8.228 6.285 7.087 1.00 93.00 162 THR A C 1
ATOM 1345 O O . THR A 1 162 ? -7.733 6.592 6.008 1.00 93.00 162 THR A O 1
ATOM 1348 N N . LEU A 1 163 ? -9.529 5.984 7.212 1.00 93.12 163 LEU A N 1
ATOM 1349 C CA . LEU A 1 163 ? -10.460 6.025 6.079 1.00 93.12 163 LEU A CA 1
ATOM 1350 C C . LEU A 1 163 ? -10.576 7.430 5.478 1.00 93.12 163 LEU A C 1
ATOM 1352 O O . LEU A 1 163 ? -10.491 7.572 4.263 1.00 93.12 163 LEU A O 1
ATOM 1356 N N . CYS A 1 164 ? -10.730 8.468 6.306 1.00 92.94 164 CYS A N 1
ATOM 1357 C CA . CYS A 1 164 ? -10.810 9.848 5.819 1.00 92.94 164 CYS A CA 1
ATOM 1358 C C . CYS A 1 164 ? -9.545 10.266 5.058 1.00 92.94 164 CYS A C 1
ATOM 1360 O O . CYS A 1 164 ? -9.627 10.961 4.048 1.00 92.94 164 CYS A O 1
ATOM 1362 N N . LEU A 1 165 ? -8.374 9.831 5.529 1.00 94.06 165 LEU A N 1
ATOM 1363 C CA . LEU A 1 165 ? -7.100 10.131 4.878 1.00 94.06 165 LEU A CA 1
ATOM 1364 C C . LEU A 1 165 ? -6.817 9.220 3.679 1.00 94.06 165 LEU A C 1
ATOM 1366 O O . LEU A 1 165 ? -5.986 9.571 2.851 1.00 94.06 165 LEU A O 1
ATOM 1370 N N . TYR A 1 166 ? -7.504 8.087 3.535 1.00 94.56 166 TYR A N 1
ATOM 1371 C CA . TY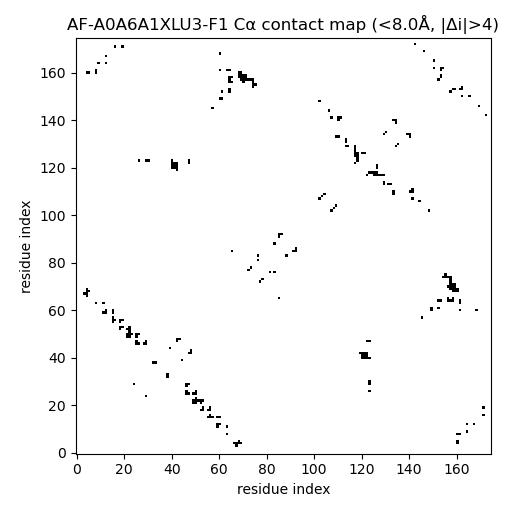R A 1 166 ? -7.221 7.084 2.505 1.00 94.56 166 TYR A CA 1
ATOM 1372 C C . TYR A 1 166 ? -7.279 7.633 1.072 1.00 94.56 166 TYR A C 1
ATOM 1374 O O . TYR A 1 166 ? -6.540 7.175 0.204 1.00 94.56 166 TYR A O 1
ATOM 1382 N N . ILE A 1 167 ? -8.075 8.678 0.824 1.00 91.44 167 ILE A N 1
ATOM 1383 C CA . ILE A 1 167 ? -8.075 9.377 -0.468 1.00 91.44 167 ILE A CA 1
ATOM 1384 C C . ILE A 1 167 ? -6.694 9.947 -0.826 1.00 91.44 167 ILE A C 1
ATOM 1386 O O . ILE A 1 167 ? -6.284 9.893 -1.981 1.00 91.44 167 ILE A O 1
ATOM 1390 N N . ILE A 1 168 ? -5.934 10.418 0.167 1.00 90.62 168 ILE A N 1
ATOM 1391 C CA . ILE A 1 168 ? -4.559 10.897 -0.010 1.00 90.62 168 ILE A CA 1
ATOM 1392 C C . ILE A 1 168 ? -3.662 9.733 -0.434 1.00 90.62 168 ILE A C 1
ATOM 1394 O O . ILE A 1 168 ? -2.853 9.898 -1.342 1.00 90.62 168 ILE A O 1
ATOM 1398 N N . TYR A 1 169 ? -3.831 8.547 0.160 1.00 91.81 169 TYR A N 1
ATOM 1399 C CA . TYR A 1 169 ? -3.074 7.357 -0.235 1.00 91.81 169 TYR A CA 1
ATOM 1400 C C . TYR A 1 169 ? -3.340 6.944 -1.680 1.00 91.81 169 TYR A C 1
ATOM 1402 O O . TYR A 1 169 ? -2.408 6.619 -2.417 1.00 91.81 169 TYR A O 1
ATOM 1410 N N . ILE A 1 170 ? -4.606 6.994 -2.102 1.00 91.56 170 ILE A N 1
ATOM 1411 C CA . ILE A 1 170 ? -4.982 6.744 -3.495 1.00 91.56 170 ILE A CA 1
ATOM 1412 C C . ILE A 1 170 ? -4.268 7.750 -4.401 1.00 91.56 170 ILE A C 1
ATOM 1414 O O . ILE A 1 170 ? -3.605 7.335 -5.345 1.00 91.56 170 ILE A O 1
ATOM 1418 N N . CYS A 1 171 ? -4.331 9.047 -4.086 1.00 88.81 171 CYS A N 1
ATOM 1419 C CA . CYS A 1 171 ? -3.647 10.081 -4.863 1.00 88.81 171 CYS A CA 1
ATOM 1420 C C . CYS A 1 171 ? -2.136 9.835 -4.956 1.00 88.81 171 CYS A C 1
ATOM 1422 O O . CYS A 1 171 ? -1.587 9.927 -6.045 1.00 88.81 171 CYS A O 1
ATOM 1424 N N . ILE A 1 172 ? -1.478 9.468 -3.851 1.00 86.31 172 ILE A N 1
ATOM 1425 C CA . ILE A 1 172 ? -0.043 9.138 -3.813 1.00 86.31 172 ILE A CA 1
ATOM 1426 C C . ILE A 1 172 ? 0.305 8.007 -4.793 1.00 86.31 172 ILE A C 1
ATOM 1428 O O . ILE A 1 172 ? 1.329 8.082 -5.461 1.00 86.31 172 ILE A O 1
ATOM 1432 N N . ASN A 1 173 ? -0.545 6.983 -4.900 1.00 85.12 173 ASN A N 1
ATOM 1433 C CA . ASN A 1 173 ? -0.318 5.819 -5.765 1.00 85.12 173 ASN A CA 1
ATOM 1434 C C . ASN A 1 173 ? -0.734 6.030 -7.233 1.00 85.12 173 ASN A C 1
ATOM 1436 O O . ASN A 1 173 ? -0.517 5.144 -8.062 1.00 85.12 173 ASN A O 1
ATOM 1440 N N . LEU A 1 174 ? -1.369 7.161 -7.556 1.00 81.00 174 LEU A N 1
ATOM 1441 C CA . LEU A 1 174 ? -1.749 7.528 -8.924 1.00 81.00 174 LEU A CA 1
ATOM 1442 C C . LEU A 1 174 ? -0.691 8.391 -9.635 1.00 81.00 174 LEU A C 1
ATOM 1444 O O . LEU A 1 174 ? -0.823 8.604 -10.841 1.00 81.00 174 LEU A O 1
ATOM 1448 N N . VAL A 1 175 ? 0.314 8.888 -8.905 1.00 67.44 175 VAL A N 1
ATOM 1449 C CA . VAL A 1 175 ? 1.443 9.690 -9.420 1.00 67.44 175 VAL A CA 1
ATOM 1450 C C . VAL A 1 175 ? 2.568 8.787 -9.915 1.00 67.44 175 VAL A C 1
ATOM 1452 O O . VAL A 1 175 ? 3.120 9.096 -10.995 1.00 67.44 175 VAL A O 1
#

Secondary structure (DSSP, 8-state):
----TTHHHHHHHHHHHHTHHHHHHHHHHHHHHHHHS----STTSHHHHHHTTHHHHHHHHHHGGGSS--B-TTSTTGGGT----TTT-HHHHHHHHHHHHHHIIIIIHHHHHHHHHHHSS-SSS-SS---SGGGGT-S-HHHHHHHHHHHHHHHHTTBHHHHHHHHHHHHHHH-

Foldseek 3Di:
DDPPQQVVLVVLLVVLLVLVVLLVCLLVVVVVCVVVDPDQQACPPPSNVSNCSNVSSLVSLVCSLVDDADADCPAPCVVVVDPPPVVPDPVNVVVVVVVVVVLCVPQVCQVVVLLCQQRVRHPSGGPDDRCDDPCVPPVCSPLVSSLVVSVCSCRNSRHVNSVVCSVSVVVSSVD

Sequence (175 aa):
MIYFSWATQIILAIISFLWLIPYYIAFKVGNRKYMSKTLDLSCNNRYTLMYYSGFFISILWYIMPFLNQPRFKLNIFSLFDIKVILLENVLYNIILIALIGYFMSVWGTKVVNCNLQATKDRFLHPSKLITEGPYKKVRNPMIMGDLFCHLSFILLLGAIHTLCLYIIYICINLV

Mean predicted aligned error: 8.01 Å

Organism: Bacteroides ovatus (NCBI:txid28116)